Protein AF-A0A958JVH5-F1 (afdb_monomer_lite)

Radius of gyration: 13.07 Å; chains: 1; bounding box: 28×29×30 Å

Secondary structure (DSSP, 8-state):
-GGGG--GGG--HHHHHHHHHTTPBPBTTEEEES---TTSHHHHHHHHHHHHHHHHTT--EEEETEEE-SSSBEEEE-GGGS--HHHHHHHHHHH-

Structure (mmCIF, N/CA/C/O backbone):
data_AF-A0A958JVH5-F1
#
_entry.id   AF-A0A958JVH5-F1
#
loop_
_atom_site.group_PDB
_atom_site.id
_atom_site.type_symbol
_atom_site.label_atom_id
_atom_site.label_alt_id
_atom_site.label_comp_id
_atom_site.label_asym_id
_atom_site.label_entity_id
_atom_site.label_seq_id
_atom_site.pdbx_PDB_ins_code
_atom_site.Cartn_x
_atom_site.Cartn_y
_atom_site.Cartn_z
_atom_site.occupancy
_atom_site.B_iso_or_equiv
_atom_site.auth_seq_id
_atom_site.auth_comp_id
_atom_site.auth_asym_id
_atom_site.auth_atom_id
_atom_site.pdbx_PDB_model_num
ATOM 1 N N . MET A 1 1 ? -2.762 -15.131 8.624 1.00 61.75 1 MET A N 1
ATOM 2 C CA . MET A 1 1 ? -2.074 -14.765 7.367 1.00 61.75 1 MET A CA 1
ATOM 3 C C . MET A 1 1 ? -2.928 -13.695 6.707 1.00 61.75 1 MET A C 1
ATOM 5 O O . MET A 1 1 ? -4.143 -13.814 6.786 1.00 61.75 1 MET A O 1
ATOM 9 N N . ILE A 1 2 ? -2.347 -12.625 6.173 1.00 80.62 2 ILE A N 1
ATOM 10 C CA . ILE A 1 2 ? -3.136 -11.516 5.612 1.00 80.62 2 ILE A CA 1
ATOM 11 C C . ILE A 1 2 ? -3.809 -11.977 4.314 1.00 80.62 2 ILE A C 1
ATOM 13 O O . ILE A 1 2 ? -3.167 -12.635 3.497 1.00 80.62 2 ILE A O 1
ATOM 17 N N . PHE A 1 3 ? -5.117 -11.717 4.205 1.00 82.81 3 PHE A N 1
ATOM 18 C CA . PHE A 1 3 ? -6.021 -12.187 3.140 1.00 82.81 3 PHE A CA 1
ATOM 19 C C . PHE A 1 3 ? -5.988 -13.699 2.850 1.00 82.81 3 PHE A C 1
ATOM 21 O O . PHE A 1 3 ? -6.429 -14.131 1.791 1.00 82.81 3 PHE A O 1
ATOM 28 N N . GLU A 1 4 ? -5.467 -14.512 3.778 1.00 81.88 4 GLU A N 1
ATOM 29 C CA . GLU A 1 4 ? -5.386 -15.980 3.661 1.00 81.88 4 GLU A CA 1
ATOM 30 C C . GLU A 1 4 ? -4.706 -16.492 2.374 1.00 81.88 4 GLU A C 1
ATOM 32 O O . GLU A 1 4 ? -4.936 -17.624 1.963 1.00 81.88 4 GLU A O 1
ATOM 37 N N . ALA A 1 5 ? -3.857 -15.668 1.744 1.00 76.81 5 ALA A N 1
ATOM 38 C CA . ALA A 1 5 ? -3.253 -15.947 0.434 1.00 76.81 5 ALA A CA 1
ATOM 39 C C . ALA A 1 5 ? -4.276 -16.235 -0.686 1.00 76.81 5 ALA A C 1
ATOM 41 O O . ALA A 1 5 ? -3.966 -16.933 -1.655 1.00 76.81 5 ALA A O 1
ATOM 42 N N . ARG A 1 6 ? -5.491 -15.683 -0.567 1.00 84.25 6 ARG A N 1
ATOM 43 C CA . ARG A 1 6 ? -6.481 -15.715 -1.644 1.00 84.25 6 ARG A CA 1
ATOM 44 C C . ARG A 1 6 ? -5.979 -14.949 -2.877 1.00 84.25 6 ARG A C 1
ATOM 46 O O . ARG A 1 6 ? -5.182 -14.016 -2.738 1.00 84.25 6 ARG A O 1
ATOM 53 N N . PRO A 1 7 ? -6.448 -15.311 -4.084 1.00 86.38 7 PRO A N 1
ATOM 54 C CA . PRO A 1 7 ? -6.226 -14.512 -5.283 1.00 86.38 7 PRO A CA 1
ATOM 55 C C . PRO A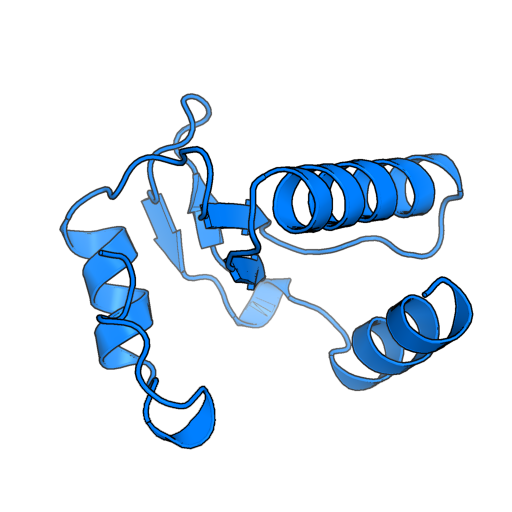 1 7 ? -6.627 -13.048 -5.067 1.00 86.38 7 PRO A C 1
ATOM 57 O O . PRO A 1 7 ? -7.639 -12.770 -4.432 1.00 86.38 7 PRO A O 1
ATOM 60 N N . LEU A 1 8 ? -5.880 -12.105 -5.655 1.00 85.50 8 LEU A N 1
ATOM 61 C CA . LEU A 1 8 ? -6.213 -10.672 -5.579 1.00 85.50 8 LEU A CA 1
ATOM 62 C C . LEU A 1 8 ? -7.616 -10.356 -6.125 1.00 85.50 8 LEU A C 1
ATOM 64 O O . LEU A 1 8 ? -8.211 -9.365 -5.726 1.00 85.50 8 LEU A O 1
ATOM 68 N N . THR A 1 9 ? -8.138 -11.188 -7.029 1.00 88.56 9 THR A N 1
ATOM 69 C CA . THR A 1 9 ? -9.497 -11.070 -7.582 1.00 88.56 9 THR A CA 1
ATOM 70 C C . THR A 1 9 ? -10.598 -11.345 -6.564 1.00 88.56 9 THR A C 1
ATOM 72 O O . THR A 1 9 ? -11.738 -10.967 -6.809 1.00 88.56 9 THR A O 1
ATOM 75 N N . ASP A 1 10 ? -10.256 -11.994 -5.451 1.00 88.38 10 ASP A N 1
ATOM 76 C CA . ASP A 1 10 ? -11.192 -12.419 -4.409 1.00 88.38 10 ASP A CA 1
ATOM 77 C C . ASP A 1 10 ? -11.111 -11.507 -3.174 1.00 88.38 10 ASP A C 1
ATOM 79 O O . ASP A 1 10 ? -11.738 -11.794 -2.155 1.00 88.38 10 ASP A O 1
ATOM 83 N N . ILE A 1 11 ? -10.291 -10.453 -3.237 1.00 89.56 11 ILE A N 1
ATOM 84 C CA . ILE A 1 11 ? -10.193 -9.419 -2.208 1.00 89.56 11 I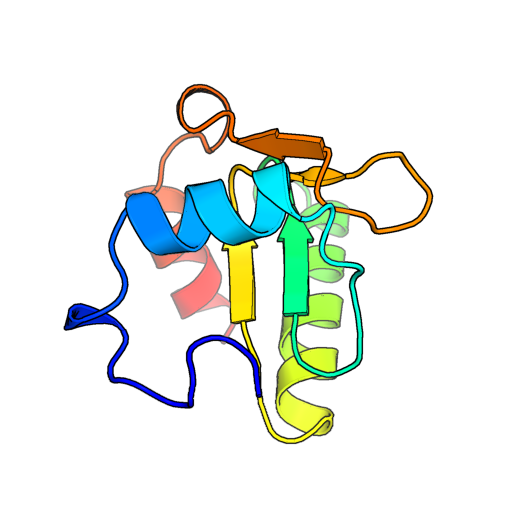LE A CA 1
ATOM 85 C C . ILE A 1 11 ? -11.148 -8.300 -2.610 1.00 89.56 11 ILE A C 1
ATOM 87 O O . ILE A 1 11 ? -10.961 -7.685 -3.662 1.00 89.56 11 ILE A O 1
ATOM 91 N N . ASP A 1 12 ? -12.148 -8.031 -1.775 1.00 88.75 12 ASP A N 1
ATOM 92 C CA . ASP A 1 12 ? -13.098 -6.950 -1.995 1.00 88.75 12 ASP A CA 1
ATOM 93 C C . ASP A 1 12 ? -12.978 -5.856 -0.920 1.00 88.75 12 ASP A C 1
ATOM 95 O O . ASP A 1 12 ? -12.101 -5.871 -0.047 1.00 88.75 12 ASP A O 1
ATOM 99 N N . ASP A 1 13 ? -13.827 -4.835 -1.026 1.00 87.25 13 ASP A N 1
ATOM 100 C CA . ASP A 1 13 ? -13.802 -3.689 -0.117 1.00 87.25 13 ASP A CA 1
ATOM 101 C C . ASP A 1 13 ? -14.065 -4.096 1.344 1.00 87.25 13 ASP A C 1
ATOM 103 O O . ASP A 1 13 ? -13.605 -3.416 2.264 1.00 87.25 13 ASP A O 1
ATOM 107 N N . THR A 1 14 ? -14.777 -5.197 1.596 1.00 90.19 14 THR A N 1
ATOM 108 C CA . THR A 1 14 ? -15.061 -5.682 2.952 1.00 90.19 14 THR A CA 1
ATOM 109 C C . THR A 1 14 ? -13.794 -6.146 3.657 1.00 90.19 14 THR A C 1
ATOM 111 O O . THR A 1 14 ? -13.606 -5.835 4.837 1.00 90.19 14 THR A O 1
ATOM 114 N N . GLU A 1 15 ? -12.869 -6.794 2.947 1.00 91.19 15 GLU A N 1
ATOM 115 C CA . GLU A 1 15 ? -11.563 -7.154 3.488 1.00 91.19 15 GLU A CA 1
ATOM 116 C C . GLU A 1 15 ? -10.744 -5.915 3.842 1.00 91.19 15 GLU A C 1
ATOM 118 O O . GLU A 1 15 ? -10.154 -5.860 4.924 1.00 91.19 15 GLU A O 1
ATOM 123 N N . ILE A 1 16 ? -10.740 -4.901 2.976 1.00 90.94 16 ILE A N 1
ATOM 124 C CA . ILE A 1 16 ? -10.038 -3.633 3.217 1.00 90.94 16 ILE A CA 1
ATOM 125 C C . ILE A 1 16 ? -10.618 -2.922 4.445 1.00 90.94 16 ILE A C 1
ATOM 127 O O . ILE A 1 16 ? -9.878 -2.496 5.337 1.00 90.94 16 ILE A O 1
ATOM 131 N N . LEU A 1 17 ? -11.947 -2.860 4.549 1.00 92.62 17 LEU A N 1
ATOM 132 C CA . LEU A 1 17 ? -12.635 -2.301 5.712 1.00 92.62 17 LEU A CA 1
ATOM 133 C C . LEU A 1 17 ? -12.348 -3.102 6.987 1.00 92.62 17 LEU A C 1
ATOM 135 O O . LEU A 1 17 ? -12.227 -2.503 8.056 1.00 92.62 17 LEU A O 1
ATOM 139 N N . SER A 1 18 ? -12.172 -4.423 6.887 1.00 93.75 18 SER A N 1
ATOM 140 C CA . SER A 1 18 ? -11.821 -5.271 8.030 1.00 93.75 18 SER A CA 1
ATOM 141 C C . SER A 1 18 ? -10.433 -4.954 8.598 1.00 93.75 18 SER A C 1
ATOM 143 O O . SER A 1 18 ? -10.227 -5.037 9.812 1.00 93.75 18 SER A O 1
ATOM 145 N N . LEU A 1 19 ? -9.477 -4.543 7.754 1.00 94.38 19 LEU A N 1
ATOM 146 C CA . LEU A 1 19 ? -8.154 -4.114 8.215 1.00 94.38 19 LEU A CA 1
ATOM 147 C C . LEU A 1 19 ? -8.267 -2.864 9.088 1.00 94.38 19 LEU A C 1
ATOM 149 O O . LEU A 1 19 ? -7.667 -2.798 10.162 1.00 94.38 19 LEU A O 1
ATOM 153 N N . VAL A 1 20 ? -9.091 -1.909 8.650 1.00 95.19 20 VAL A N 1
ATOM 154 C CA . VAL A 1 20 ? -9.358 -0.663 9.371 1.00 95.19 20 VAL A CA 1
ATOM 155 C C . VAL A 1 20 ? -10.143 -0.923 10.652 1.00 95.19 20 VAL A C 1
ATOM 157 O O . VAL A 1 20 ? -9.738 -0.452 11.710 1.00 95.19 20 VAL A O 1
ATOM 160 N N . SER A 1 21 ? -11.230 -1.700 10.601 1.00 95.44 21 SER A N 1
ATOM 161 C CA . SER A 1 21 ? -12.081 -1.952 11.773 1.00 95.44 21 SER A CA 1
ATOM 162 C C . SER A 1 21 ? -11.339 -2.680 12.893 1.00 95.44 21 SER A C 1
ATOM 164 O O . SER A 1 21 ? -11.607 -2.442 14.066 1.00 95.44 21 SER A O 1
ATOM 166 N N . ASN A 1 22 ? -10.395 -3.554 12.534 1.00 95.44 22 ASN A N 1
ATOM 167 C CA . ASN A 1 22 ? -9.580 -4.303 13.489 1.00 95.44 22 ASN A CA 1
ATOM 168 C C . ASN A 1 22 ? -8.263 -3.598 13.853 1.00 95.44 22 ASN A C 1
ATOM 170 O O . ASN A 1 22 ? -7.463 -4.166 14.598 1.00 95.44 22 ASN A O 1
ATOM 174 N N . HIS A 1 23 ? -8.015 -2.395 13.319 1.00 95.12 23 HIS A N 1
ATOM 175 C CA . HIS A 1 23 ? -6.766 -1.645 13.491 1.00 95.12 23 HIS A CA 1
ATOM 176 C C . HIS A 1 23 ? -5.526 -2.516 13.244 1.00 95.12 23 HIS A C 1
ATOM 178 O O . HIS A 1 23 ? -4.575 -2.536 14.038 1.00 95.12 23 HIS A O 1
ATOM 184 N N . VAL A 1 24 ? -5.563 -3.291 12.154 1.00 95.56 24 VAL A N 1
ATOM 185 C CA . VAL A 1 24 ? -4.500 -4.240 11.816 1.00 95.56 24 VAL A CA 1
ATOM 186 C C . VAL A 1 24 ? -3.196 -3.474 11.662 1.00 95.56 24 VAL A C 1
ATOM 188 O O . VAL A 1 24 ? -3.111 -2.523 10.888 1.00 95.56 24 VAL A O 1
ATOM 191 N N . ARG A 1 25 ? -2.180 -3.896 12.419 1.00 95.50 25 ARG A N 1
ATOM 192 C CA . ARG A 1 25 ? -0.853 -3.286 12.403 1.00 95.50 25 ARG A CA 1
ATOM 193 C C . ARG A 1 25 ? -0.018 -3.798 11.233 1.00 95.50 25 ARG A C 1
ATOM 195 O O . ARG A 1 25 ? -0.004 -5.006 10.995 1.00 95.5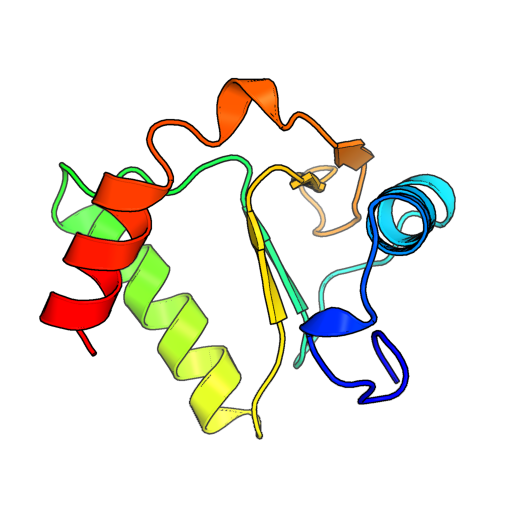0 25 ARG A O 1
ATOM 202 N N . GLU A 1 26 ? 0.728 -2.900 10.609 1.00 93.94 26 GLU A N 1
ATOM 203 C CA . GLU A 1 26 ? 1.824 -3.190 9.691 1.00 93.94 26 GLU A CA 1
ATOM 204 C C . GLU A 1 26 ? 2.820 -4.164 10.300 1.00 93.94 26 GLU A C 1
ATOM 206 O O . GLU A 1 26 ? 3.116 -4.153 11.505 1.00 93.94 26 GLU A O 1
ATOM 211 N N . ARG A 1 27 ? 3.285 -5.064 9.439 1.00 91.06 27 ARG A N 1
ATOM 212 C CA . ARG A 1 27 ? 4.228 -6.143 9.741 1.00 91.06 27 ARG A CA 1
ATOM 213 C C . ARG A 1 27 ? 4.935 -6.524 8.442 1.00 91.06 27 ARG A C 1
ATOM 215 O O . ARG A 1 27 ? 4.670 -5.968 7.391 1.00 91.06 27 ARG A O 1
ATOM 222 N N . GLN A 1 28 ? 5.748 -7.572 8.502 1.00 89.44 28 GLN A N 1
ATOM 223 C CA . GLN A 1 28 ? 6.543 -8.095 7.387 1.00 89.44 28 GLN A CA 1
ATOM 224 C C . GLN A 1 28 ? 5.819 -8.243 6.031 1.00 89.44 28 GLN A C 1
ATOM 226 O O . GLN A 1 28 ? 6.477 -8.171 5.002 1.00 89.44 28 GLN A O 1
ATOM 231 N N . HIS A 1 29 ? 4.502 -8.477 6.012 1.00 92.44 29 HIS A N 1
ATOM 232 C CA . HIS A 1 29 ? 3.752 -8.781 4.786 1.00 92.44 29 HIS A CA 1
ATOM 233 C C . HIS A 1 29 ? 2.643 -7.772 4.457 1.00 92.44 29 HIS A C 1
ATOM 235 O O . HIS A 1 29 ? 1.835 -8.051 3.569 1.00 92.44 29 HIS A O 1
ATOM 241 N N . ILE A 1 30 ? 2.551 -6.648 5.174 1.00 94.06 30 ILE A N 1
ATOM 242 C CA . ILE A 1 30 ? 1.590 -5.588 4.853 1.00 94.06 30 ILE A CA 1
ATOM 243 C C . ILE A 1 30 ? 2.144 -4.210 5.185 1.00 94.06 30 ILE A C 1
ATOM 245 O O . ILE A 1 30 ? 2.656 -4.006 6.284 1.00 94.06 30 ILE A O 1
ATOM 249 N N . GLU A 1 31 ? 1.954 -3.297 4.242 1.00 95.25 31 GLU A N 1
ATOM 250 C CA . GLU A 1 31 ? 2.328 -1.889 4.322 1.00 95.25 31 GLU A CA 1
ATOM 251 C C . GLU A 1 31 ? 1.129 -1.029 3.889 1.00 95.25 31 GLU A C 1
ATOM 253 O O . GLU A 1 31 ? 0.454 -1.365 2.903 1.00 95.25 31 GLU A O 1
ATOM 258 N N . TYR A 1 32 ? 0.853 0.068 4.598 1.00 95.00 32 TYR A N 1
ATOM 259 C CA . TYR A 1 32 ? -0.215 1.011 4.272 1.00 95.00 32 TYR A CA 1
ATOM 260 C C . TYR A 1 32 ? 0.348 2.329 3.753 1.00 95.00 32 TYR A C 1
ATOM 262 O O . TYR A 1 32 ? 1.242 2.936 4.333 1.00 95.00 32 TYR A O 1
ATOM 270 N N . LYS A 1 33 ? -0.249 2.842 2.677 1.00 92.56 33 LYS A N 1
ATOM 271 C CA . LYS A 1 33 ? 0.004 4.206 2.200 1.00 92.56 33 LYS A CA 1
ATOM 272 C C . LYS A 1 33 ? -1.318 4.874 1.870 1.00 92.56 33 LYS A C 1
ATOM 274 O O . LYS A 1 33 ? -2.219 4.247 1.324 1.00 92.56 33 LYS A O 1
ATOM 279 N N . VAL A 1 34 ? -1.432 6.178 2.105 1.00 91.31 34 VAL A N 1
ATOM 280 C CA . VAL A 1 34 ? -2.616 6.944 1.668 1.00 91.31 34 VAL A CA 1
ATOM 281 C C . VAL A 1 34 ? -2.599 7.141 0.150 1.00 91.31 34 VAL A C 1
ATOM 283 O O . VAL A 1 34 ? -3.613 6.980 -0.522 1.00 91.31 34 VAL A O 1
ATOM 286 N N . THR A 1 35 ? -1.431 7.474 -0.389 1.00 88.75 35 THR A N 1
ATOM 287 C CA . THR A 1 35 ? -1.168 7.668 -1.816 1.00 88.75 35 THR A CA 1
ATOM 288 C C . THR A 1 35 ? 0.311 7.411 -2.078 1.00 88.75 35 THR A C 1
ATOM 290 O O . THR A 1 35 ? 1.105 7.351 -1.139 1.00 88.75 35 THR A O 1
ATOM 293 N N . VAL A 1 36 ? 0.688 7.297 -3.347 1.00 85.44 36 VAL A N 1
ATOM 294 C CA . VAL A 1 36 ? 2.086 7.199 -3.760 1.00 85.44 36 VAL A CA 1
ATOM 295 C C . VAL A 1 36 ? 2.377 8.358 -4.710 1.00 85.44 36 VAL A C 1
ATOM 297 O O . VAL A 1 36 ? 1.922 8.373 -5.857 1.00 85.44 36 VAL A O 1
ATOM 300 N N . ASN A 1 37 ? 3.118 9.362 -4.233 1.00 80.88 37 ASN A N 1
ATOM 301 C CA . ASN A 1 37 ? 3.477 10.520 -5.051 1.00 80.88 37 ASN A CA 1
ATOM 302 C C . ASN A 1 37 ? 4.646 10.182 -5.982 1.00 80.88 37 ASN A C 1
ATOM 304 O O . ASN A 1 37 ? 5.801 10.450 -5.692 1.00 80.88 37 ASN A O 1
ATOM 308 N N . LEU A 1 38 ? 4.357 9.639 -7.157 1.00 80.69 38 LEU A N 1
ATOM 309 C CA . LEU A 1 38 ? 5.401 9.225 -8.100 1.00 80.69 38 LEU A CA 1
ATOM 310 C C . LEU A 1 38 ? 5.925 10.365 -8.996 1.00 80.69 38 LEU A C 1
ATOM 312 O O . LEU A 1 38 ? 6.442 10.110 -10.086 1.00 80.69 38 LEU A O 1
ATOM 316 N N . LYS A 1 39 ? 5.760 11.632 -8.595 1.00 82.75 39 LYS A N 1
ATOM 317 C CA . LYS A 1 39 ? 6.337 12.782 -9.316 1.00 82.75 39 LYS A CA 1
ATOM 318 C C . LYS A 1 39 ? 7.753 13.101 -8.847 1.00 82.75 39 LYS A C 1
ATOM 320 O O . LYS A 1 39 ? 8.584 13.454 -9.677 1.00 82.75 39 LYS A O 1
ATOM 325 N N . GLU A 1 40 ? 8.010 12.942 -7.556 1.00 86.38 40 GLU A N 1
ATOM 326 C CA . GLU A 1 40 ? 9.286 13.258 -6.915 1.00 86.38 40 GLU A CA 1
ATOM 327 C C . GLU A 1 40 ? 10.139 11.998 -6.782 1.00 86.38 40 GLU A C 1
ATOM 329 O O . GLU A 1 40 ? 9.624 10.916 -6.502 1.00 86.38 40 GLU A O 1
ATOM 334 N N . ASP A 1 41 ? 11.445 12.123 -7.009 1.00 87.38 41 ASP A N 1
ATOM 335 C CA . ASP A 1 41 ? 12.341 10.963 -7.006 1.00 87.38 41 ASP A CA 1
ATOM 336 C C . ASP A 1 41 ? 12.497 10.350 -5.612 1.00 87.38 41 ASP A C 1
ATOM 338 O O . ASP A 1 41 ? 12.587 9.131 -5.499 1.00 87.38 41 ASP A O 1
ATOM 342 N N . GLU A 1 42 ? 12.432 11.161 -4.554 1.00 88.75 42 GLU A N 1
ATOM 343 C CA . GLU A 1 42 ? 12.447 10.683 -3.168 1.00 88.75 42 GLU A CA 1
ATOM 344 C C . GLU A 1 42 ? 11.233 9.794 -2.869 1.00 88.75 42 GLU A C 1
ATOM 346 O O . GLU A 1 42 ? 11.389 8.660 -2.424 1.00 88.75 42 GLU A O 1
ATOM 351 N N . SER A 1 43 ? 10.027 10.243 -3.222 1.00 86.50 43 SER A N 1
ATOM 352 C CA . SER A 1 43 ? 8.806 9.450 -3.045 1.00 86.50 43 SER A CA 1
ATOM 353 C C . SER A 1 43 ? 8.766 8.191 -3.923 1.00 86.50 43 SER A C 1
ATOM 355 O O . SER A 1 43 ? 8.226 7.166 -3.507 1.00 86.50 43 SER A O 1
ATOM 357 N N . LYS A 1 44 ? 9.346 8.222 -5.134 1.00 88.94 44 LYS A N 1
ATOM 358 C CA . LYS A 1 44 ? 9.524 6.999 -5.944 1.00 88.94 44 LYS A CA 1
ATOM 359 C C . LYS A 1 44 ? 10.474 6.022 -5.262 1.00 88.94 44 LYS A C 1
ATOM 361 O O . LYS A 1 44 ? 10.213 4.823 -5.261 1.00 88.94 44 LYS A O 1
ATOM 366 N N . PHE A 1 45 ? 11.578 6.531 -4.720 1.00 90.44 45 PHE A N 1
ATOM 367 C CA . PHE A 1 45 ? 12.570 5.719 -4.034 1.00 90.44 45 PHE A CA 1
ATOM 368 C C . PHE A 1 45 ? 11.992 5.083 -2.766 1.00 90.44 45 PHE A C 1
ATOM 370 O O . PHE A 1 45 ? 12.215 3.897 -2.543 1.00 90.44 45 PHE A O 1
ATOM 377 N N . GLU A 1 46 ? 11.192 5.819 -1.990 1.00 90.75 46 GLU A N 1
ATOM 378 C CA . GLU A 1 46 ? 10.472 5.284 -0.826 1.00 90.75 46 GLU A CA 1
ATOM 379 C C . GLU A 1 46 ? 9.550 4.126 -1.231 1.00 90.75 46 GLU A C 1
ATOM 381 O O . GLU A 1 46 ? 9.685 3.020 -0.714 1.00 90.75 46 GLU A O 1
ATOM 386 N N . ALA A 1 47 ? 8.704 4.329 -2.248 1.00 89.88 47 ALA A N 1
ATOM 387 C CA . ALA A 1 47 ? 7.812 3.281 -2.745 1.00 89.88 47 ALA A CA 1
ATOM 388 C C . ALA A 1 47 ? 8.577 2.033 -3.223 1.00 89.88 47 ALA A C 1
ATOM 390 O O . ALA A 1 47 ? 8.135 0.903 -3.011 1.00 89.88 47 ALA A O 1
ATOM 391 N N . LEU A 1 48 ? 9.738 2.224 -3.855 1.00 91.62 48 LEU A N 1
ATOM 392 C CA . LEU A 1 48 ? 10.616 1.128 -4.258 1.00 91.62 48 LEU A CA 1
ATOM 393 C C . LEU A 1 48 ? 11.249 0.411 -3.069 1.00 91.62 48 LEU A C 1
ATOM 395 O O . LEU A 1 48 ? 11.356 -0.813 -3.102 1.00 91.62 48 LEU A O 1
ATOM 399 N N . CYS A 1 49 ? 11.648 1.138 -2.026 1.00 92.44 49 CYS A N 1
ATOM 400 C CA . CYS A 1 49 ? 12.157 0.541 -0.795 1.00 92.44 49 CYS A CA 1
ATOM 401 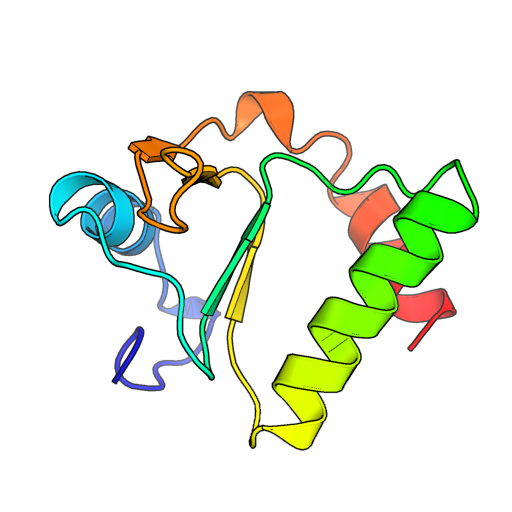C C . CYS A 1 49 ? 11.100 -0.346 -0.138 1.00 92.44 49 CYS A C 1
ATOM 403 O O . CYS A 1 49 ? 11.422 -1.463 0.271 1.00 92.44 49 CYS A O 1
ATOM 405 N N . ASP A 1 50 ? 9.848 0.104 -0.097 1.00 92.75 50 ASP A N 1
ATOM 406 C CA . ASP A 1 50 ? 8.742 -0.663 0.480 1.00 92.75 50 ASP A CA 1
ATOM 407 C C . ASP A 1 50 ? 8.474 -1.937 -0.335 1.00 92.75 50 ASP A C 1
ATOM 409 O O . ASP A 1 50 ? 8.444 -3.044 0.209 1.00 92.75 50 ASP A O 1
ATOM 413 N N . ILE A 1 51 ? 8.376 -1.812 -1.666 1.00 92.62 51 ILE A N 1
ATOM 414 C CA . ILE A 1 51 ? 8.185 -2.956 -2.574 1.00 92.62 51 ILE A CA 1
ATOM 415 C C . ILE A 1 51 ? 9.350 -3.944 -2.462 1.00 92.62 51 ILE A C 1
ATOM 417 O O . ILE A 1 51 ? 9.124 -5.151 -2.356 1.00 92.62 51 ILE A O 1
ATOM 421 N N . ALA A 1 52 ? 10.591 -3.455 -2.456 1.00 93.81 52 ALA A N 1
ATOM 422 C CA . ALA A 1 52 ? 11.776 -4.294 -2.320 1.00 93.81 52 ALA A CA 1
ATOM 423 C C . ALA A 1 52 ? 11.814 -4.995 -0.957 1.00 93.81 52 ALA A C 1
ATOM 425 O O . ALA A 1 52 ? 12.158 -6.174 -0.885 1.00 93.81 52 ALA A O 1
ATOM 426 N N . SER A 1 53 ? 11.426 -4.308 0.118 1.00 93.81 53 SER A N 1
ATOM 427 C CA . SER A 1 53 ? 11.354 -4.886 1.463 1.00 93.81 53 SER A CA 1
ATOM 428 C C . SER A 1 53 ? 10.321 -6.009 1.535 1.00 93.81 53 SER A C 1
ATOM 430 O O . SER A 1 53 ? 10.637 -7.089 2.036 1.00 93.81 53 SER A O 1
ATOM 432 N N . LEU A 1 54 ? 9.132 -5.808 0.957 1.00 93.69 54 LEU A N 1
ATOM 433 C CA . LEU A 1 54 ? 8.105 -6.849 0.847 1.00 93.69 54 LEU A CA 1
ATOM 434 C C . LEU A 1 54 ? 8.600 -8.027 -0.001 1.00 93.69 54 LEU A C 1
ATOM 436 O O . LEU A 1 54 ? 8.490 -9.176 0.423 1.00 93.69 54 LEU A O 1
ATOM 440 N N . ALA A 1 55 ? 9.191 -7.765 -1.169 1.00 93.50 55 ALA A N 1
ATOM 441 C CA . ALA A 1 55 ? 9.715 -8.804 -2.056 1.00 93.50 55 ALA A CA 1
ATOM 442 C C . ALA A 1 55 ? 10.809 -9.646 -1.373 1.00 93.50 55 ALA A C 1
ATOM 444 O O . ALA A 1 55 ? 10.739 -10.876 -1.378 1.00 93.50 55 ALA A O 1
ATOM 445 N N . ASN A 1 56 ? 11.768 -8.992 -0.711 1.00 93.94 56 ASN A N 1
ATOM 446 C CA . ASN A 1 56 ? 12.838 -9.650 0.043 1.00 93.94 56 ASN A CA 1
ATOM 447 C C . ASN A 1 56 ? 12.310 -10.404 1.274 1.00 93.94 56 ASN A C 1
ATOM 449 O O . ASN A 1 56 ? 12.885 -11.412 1.679 1.00 93.94 56 ASN A O 1
ATOM 453 N N . GLY A 1 57 ? 11.209 -9.934 1.863 1.00 92.81 57 GLY A N 1
ATOM 454 C CA . GLY A 1 57 ? 10.553 -10.535 3.021 1.00 92.81 57 GLY A CA 1
ATOM 455 C C . GLY A 1 57 ? 9.714 -11.779 2.720 1.00 92.81 57 GLY A C 1
ATOM 456 O O . GLY A 1 57 ? 9.103 -12.308 3.649 1.00 92.81 57 GLY A O 1
ATOM 457 N N . GLY A 1 58 ? 9.680 -12.253 1.468 1.00 90.69 58 GLY A N 1
ATOM 458 C CA . GLY A 1 58 ? 8.850 -13.383 1.031 1.00 90.69 58 GLY A CA 1
ATOM 459 C C . GLY A 1 58 ? 7.518 -12.974 0.393 1.00 90.69 58 GLY A C 1
ATOM 460 O O . GLY A 1 58 ? 6.611 -13.797 0.291 1.00 90.69 58 GLY A O 1
ATOM 461 N N . GLY A 1 59 ? 7.400 -11.716 -0.034 1.00 91.00 59 GLY A N 1
ATOM 462 C CA . GLY A 1 59 ? 6.193 -11.129 -0.609 1.00 91.00 59 GLY A CA 1
ATOM 463 C C . GLY A 1 59 ? 5.277 -10.488 0.435 1.00 91.00 59 GLY A C 1
ATOM 464 O O . GLY A 1 59 ? 5.499 -10.570 1.645 1.00 91.00 59 GLY A O 1
ATOM 465 N N . GLY A 1 60 ? 4.217 -9.841 -0.042 1.00 92.12 60 GLY A N 1
ATOM 466 C CA . GLY A 1 60 ? 3.224 -9.194 0.807 1.00 92.12 60 GLY A CA 1
ATOM 467 C C . GLY A 1 60 ? 2.316 -8.251 0.028 1.00 92.12 60 GLY A C 1
ATOM 468 O O . GLY A 1 60 ? 2.251 -8.310 -1.201 1.00 92.12 60 GLY A O 1
ATOM 469 N N . TYR A 1 61 ? 1.623 -7.386 0.763 1.00 93.00 61 TYR A N 1
ATOM 470 C CA . TYR A 1 61 ? 0.633 -6.460 0.225 1.00 93.00 61 TYR A CA 1
ATOM 471 C C . TYR A 1 61 ? 1.027 -5.018 0.537 1.00 93.00 61 TYR A C 1
ATOM 473 O O . TYR A 1 61 ? 1.176 -4.651 1.699 1.00 93.00 61 TYR A O 1
ATOM 481 N N . LEU A 1 62 ? 1.14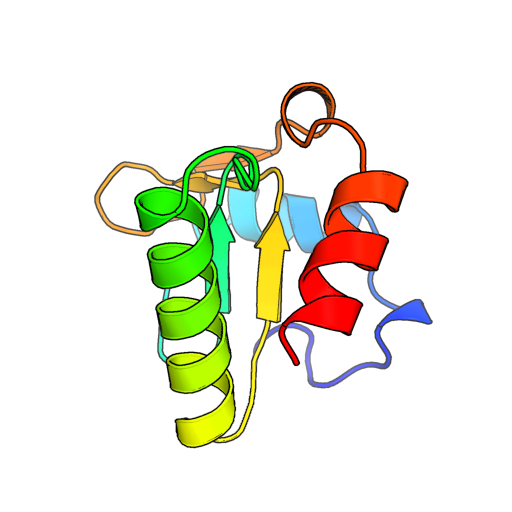1 -4.191 -0.499 1.00 92.19 62 LEU A N 1
ATOM 482 C CA . LEU A 1 62 ? 1.162 -2.738 -0.360 1.00 92.19 62 LEU A CA 1
ATOM 483 C C . LEU A 1 62 ? -0.257 -2.228 -0.616 1.00 92.19 62 LEU A C 1
ATOM 485 O O . LEU A 1 62 ? -0.742 -2.296 -1.748 1.00 92.19 62 LEU A O 1
ATOM 489 N N . VAL A 1 63 ? -0.935 -1.758 0.428 1.00 92.31 63 VAL A N 1
ATOM 490 C CA . VAL A 1 63 ? -2.331 -1.316 0.338 1.00 92.31 63 VAL A CA 1
ATOM 491 C C . VAL A 1 63 ? -2.376 0.207 0.289 1.00 92.31 63 VAL A C 1
ATOM 493 O O . VAL A 1 63 ? -2.072 0.892 1.267 1.00 92.31 63 VAL A O 1
ATOM 496 N N . ILE A 1 64 ? -2.768 0.739 -0.869 1.00 91.88 64 ILE A N 1
ATOM 497 C CA . ILE A 1 64 ? -2.860 2.180 -1.116 1.00 91.88 64 ILE A CA 1
ATOM 498 C C . ILE A 1 64 ? -4.295 2.656 -0.855 1.00 91.88 64 ILE A C 1
ATOM 500 O O . ILE A 1 64 ? -5.258 2.013 -1.265 1.00 91.88 64 ILE A O 1
ATOM 504 N N . GLY A 1 65 ? -4.434 3.803 -0.197 1.00 92.38 65 GLY A N 1
ATOM 505 C CA . GLY A 1 65 ? -5.703 4.384 0.232 1.00 92.38 65 GLY A CA 1
ATOM 506 C C . GLY A 1 65 ? -6.005 4.165 1.711 1.00 92.38 65 GLY A C 1
ATOM 507 O O . GLY A 1 65 ? -7.036 4.639 2.176 1.00 92.38 65 GLY A O 1
ATOM 508 N N . ILE A 1 66 ? -5.135 3.494 2.474 1.00 94.56 66 ILE A N 1
ATOM 509 C CA . ILE A 1 66 ? -5.278 3.372 3.930 1.00 94.56 66 ILE A CA 1
ATOM 510 C C . ILE A 1 66 ? -4.330 4.352 4.622 1.00 94.56 66 ILE A C 1
ATOM 512 O O . ILE A 1 66 ? -3.137 4.403 4.338 1.00 94.56 66 ILE A O 1
ATOM 516 N N . ARG A 1 67 ? -4.879 5.126 5.556 1.00 94.75 67 ARG A N 1
ATOM 517 C CA . ARG A 1 67 ? -4.135 5.932 6.522 1.00 94.75 67 ARG A CA 1
ATOM 518 C C . ARG A 1 67 ? -3.909 5.119 7.789 1.00 94.75 67 ARG A C 1
ATOM 520 O O . ARG A 1 67 ? -4.863 4.528 8.307 1.00 94.75 67 ARG A O 1
ATOM 527 N N . ASP A 1 68 ? -2.686 5.133 8.297 1.00 94.62 68 ASP A N 1
ATOM 528 C CA . ASP A 1 68 ? -2.343 4.557 9.589 1.00 94.62 68 ASP A CA 1
ATOM 529 C C . ASP A 1 68 ? -2.506 5.577 10.740 1.00 94.62 68 ASP A C 1
ATOM 531 O O . ASP A 1 68 ? -2.792 6.756 10.530 1.00 94.62 68 ASP A O 1
ATOM 535 N N . ASP A 1 69 ? -2.352 5.129 11.983 1.00 94.06 69 ASP A N 1
ATOM 536 C CA . ASP A 1 69 ? -2.393 5.978 13.180 1.00 94.06 69 ASP A CA 1
ATOM 537 C C . ASP A 1 69 ? -1.048 6.659 13.512 1.00 94.06 69 ASP A C 1
ATOM 539 O O . ASP A 1 69 ? -0.892 7.207 14.606 1.00 94.06 69 ASP A O 1
ATOM 543 N N . GLY A 1 70 ? -0.070 6.616 12.601 1.00 91.19 70 GLY A N 1
ATOM 544 C CA . GLY A 1 70 ? 1.316 7.030 12.834 1.00 91.19 70 GLY A CA 1
ATOM 545 C C . GLY A 1 70 ? 2.151 6.026 13.640 1.00 91.19 70 GLY A C 1
ATOM 546 O O . GLY A 1 70 ? 3.325 6.281 13.911 1.00 91.19 70 GLY A O 1
ATOM 547 N N . ALA A 1 71 ? 1.568 4.893 14.046 1.00 93.31 71 ALA A N 1
ATOM 548 C CA . ALA A 1 71 ? 2.260 3.760 14.663 1.00 93.31 71 ALA A CA 1
ATOM 549 C C . ALA A 1 71 ? 2.103 2.461 13.840 1.00 93.31 71 ALA A C 1
ATOM 551 O O . ALA A 1 71 ? 2.377 1.358 14.357 1.00 93.31 71 ALA A O 1
ATOM 552 N N . GLY A 1 72 ? 1.671 2.594 12.579 1.00 92.62 72 GLY A N 1
ATOM 553 C CA . GLY A 1 72 ? 1.466 1.515 11.621 1.00 92.62 72 GLY A CA 1
ATOM 554 C C . GLY A 1 72 ? 0.138 0.774 11.770 1.00 92.62 72 GLY A C 1
ATOM 555 O O . GLY A 1 72 ? 0.015 -0.330 11.255 1.00 92.62 72 GLY A O 1
ATOM 556 N N . ARG A 1 73 ? -0.864 1.263 12.520 1.00 95.94 73 ARG A N 1
ATOM 557 C CA . ARG A 1 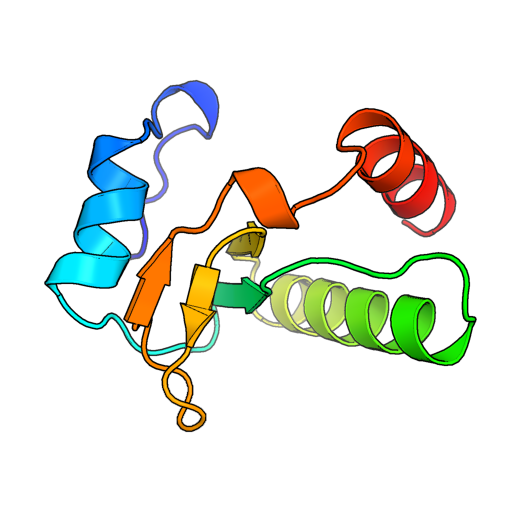73 ? -2.188 0.601 12.580 1.00 95.94 73 ARG A CA 1
ATOM 558 C C . ARG A 1 73 ? -3.164 1.239 11.610 1.00 95.94 73 ARG A C 1
ATOM 560 O O . ARG A 1 73 ? -3.364 2.446 11.667 1.00 95.94 73 ARG A O 1
ATOM 567 N N . ALA A 1 74 ? -3.837 0.427 10.796 1.00 96.50 74 ALA A N 1
ATOM 568 C CA . ALA A 1 74 ? -4.866 0.906 9.877 1.00 96.50 74 ALA A CA 1
ATOM 569 C C . ALA A 1 74 ? -5.963 1.688 10.622 1.00 96.50 74 ALA A C 1
ATOM 571 O O . ALA A 1 74 ? -6.686 1.136 11.451 1.00 96.50 74 ALA A O 1
ATOM 572 N N . GLN A 1 75 ? -6.093 2.974 10.307 1.00 96.31 75 GLN A N 1
ATOM 573 C CA . GLN A 1 75 ? -7.009 3.890 10.983 1.00 96.31 75 GLN A CA 1
ATOM 574 C C . GLN A 1 75 ? -8.185 4.282 10.091 1.00 96.31 75 GLN A C 1
ATOM 576 O O . GLN A 1 75 ? -9.309 4.418 10.579 1.00 96.31 75 GLN A O 1
ATOM 581 N N . LYS A 1 76 ? -7.948 4.485 8.790 1.00 94.56 76 LYS A N 1
ATOM 582 C CA . LYS A 1 76 ? -8.990 4.966 7.877 1.00 94.56 76 LYS A CA 1
ATOM 583 C C . LYS A 1 76 ? -8.729 4.555 6.435 1.00 94.56 76 LYS A C 1
ATOM 585 O O . LYS A 1 76 ? -7.613 4.702 5.956 1.00 94.56 76 LYS A O 1
ATOM 590 N N . PHE A 1 77 ? -9.770 4.105 5.739 1.00 93.25 77 PHE A N 1
ATOM 591 C CA . PHE A 1 77 ? -9.745 3.902 4.292 1.00 93.25 77 PHE A CA 1
ATOM 592 C C . PHE A 1 77 ? -10.303 5.147 3.587 1.00 93.25 77 PHE A C 1
ATOM 594 O O . PHE A 1 77 ? -11.445 5.539 3.821 1.00 93.25 77 PHE A O 1
ATOM 601 N N . ASP A 1 78 ? -9.476 5.781 2.759 1.00 89.44 78 ASP A N 1
ATOM 602 C CA . ASP A 1 78 ? -9.745 7.011 2.014 1.00 89.44 78 ASP A CA 1
ATOM 603 C C . ASP A 1 78 ? -9.437 6.803 0.513 1.00 89.44 78 ASP A C 1
ATOM 605 O O . ASP A 1 78 ? -8.442 7.323 -0.004 1.00 89.44 78 ASP A O 1
ATOM 609 N N . PRO A 1 79 ? -10.293 6.077 -0.235 1.00 82.56 79 PRO A N 1
ATOM 610 C CA . PRO A 1 79 ? -10.057 5.788 -1.654 1.00 82.56 79 PRO A CA 1
ATOM 611 C C . PRO A 1 79 ? -9.979 7.056 -2.520 1.00 82.56 79 PRO A C 1
ATOM 613 O O . PRO A 1 79 ? -9.271 7.089 -3.522 1.00 82.56 79 PRO A O 1
ATOM 616 N N . GLY A 1 80 ? -10.644 8.141 -2.105 1.00 84.19 80 GLY A N 1
ATOM 617 C CA . GLY A 1 80 ? -10.583 9.435 -2.791 1.00 84.19 80 GLY A CA 1
ATOM 618 C C . GLY A 1 80 ? -9.209 10.118 -2.752 1.00 84.19 80 GLY A C 1
ATOM 619 O O . GLY A 1 80 ? -8.991 11.063 -3.506 1.00 84.19 80 GLY A O 1
ATOM 620 N N . LEU A 1 81 ? -8.285 9.659 -1.899 1.00 84.31 81 LEU A N 1
ATOM 621 C CA . LEU A 1 81 ? -6.929 10.206 -1.788 1.00 84.31 81 LEU A CA 1
ATOM 622 C C . LEU A 1 81 ? -5.874 9.385 -2.536 1.00 84.31 81 LEU A C 1
ATOM 624 O O . LEU A 1 81 ? -4.746 9.852 -2.658 1.00 84.31 81 LEU A O 1
ATOM 628 N N . VAL A 1 82 ? -6.227 8.210 -3.073 1.00 86.31 82 VAL A N 1
ATOM 629 C CA . VAL A 1 82 ? -5.291 7.333 -3.802 1.00 86.31 82 VAL A CA 1
ATOM 630 C C . VAL A 1 82 ? -4.652 8.068 -4.981 1.00 86.31 82 VAL A C 1
ATOM 632 O O . VAL A 1 82 ? -3.448 7.945 -5.207 1.00 86.31 82 VAL A O 1
ATOM 635 N N . GLY A 1 83 ? -5.437 8.886 -5.686 1.00 86.00 83 GLY A N 1
ATOM 636 C CA . GLY A 1 83 ? -5.012 9.605 -6.883 1.00 86.00 83 GLY A CA 1
ATOM 637 C C . GLY A 1 83 ? -5.276 8.813 -8.167 1.00 86.00 83 GLY A C 1
ATOM 638 O O . GLY A 1 83 ? -6.241 8.060 -8.261 1.00 86.00 83 GLY A O 1
ATOM 639 N N . ASP A 1 84 ? -4.434 9.016 -9.182 1.00 88.75 84 ASP A N 1
ATOM 640 C CA . ASP A 1 84 ? -4.573 8.383 -10.499 1.00 88.75 84 ASP A CA 1
ATOM 641 C C . ASP A 1 84 ? -3.975 6.966 -10.496 1.00 88.75 84 ASP A C 1
ATOM 643 O O . ASP A 1 84 ? -2.760 6.780 -10.621 1.00 88.75 84 ASP A O 1
ATOM 647 N N . ILE A 1 85 ? -4.848 5.967 -10.345 1.00 88.25 85 ILE A N 1
ATOM 648 C CA . ILE A 1 85 ? -4.483 4.546 -10.261 1.00 88.25 85 ILE A CA 1
ATOM 649 C C . ILE A 1 85 ? -3.754 4.073 -11.526 1.00 88.25 85 ILE A C 1
ATOM 651 O O . ILE A 1 85 ? -2.774 3.332 -11.424 1.00 88.25 85 ILE A O 1
ATOM 655 N N . GLU A 1 86 ? -4.182 4.507 -12.717 1.00 89.44 86 GLU A N 1
ATOM 656 C CA . GLU A 1 86 ? -3.544 4.087 -13.971 1.00 89.44 86 GLU A CA 1
ATOM 657 C C . GLU A 1 86 ? -2.129 4.644 -14.079 1.00 89.44 86 GLU A C 1
ATOM 659 O O . GLU A 1 86 ? -1.198 3.915 -14.438 1.00 89.44 86 GLU A O 1
ATOM 664 N N . ARG A 1 87 ? -1.937 5.907 -13.690 1.00 88.25 87 ARG A N 1
ATOM 665 C CA . ARG A 1 87 ? -0.602 6.502 -13.635 1.00 88.25 87 ARG A CA 1
ATOM 666 C C . ARG A 1 87 ? 0.287 5.793 -12.617 1.00 88.25 87 ARG A C 1
ATOM 668 O O . ARG A 1 87 ? 1.440 5.507 -12.938 1.00 88.25 87 ARG A O 1
ATOM 675 N N . ILE A 1 88 ? -0.227 5.497 -11.421 1.00 88.00 88 ILE A N 1
ATOM 676 C CA . ILE A 1 88 ? 0.522 4.758 -10.393 1.00 88.00 88 ILE A CA 1
ATOM 677 C C . ILE A 1 88 ? 0.960 3.400 -10.945 1.00 88.00 88 ILE A C 1
ATOM 679 O O . ILE A 1 88 ? 2.145 3.070 -10.910 1.00 88.00 88 ILE A O 1
ATOM 683 N N . ARG A 1 89 ? 0.030 2.653 -11.548 1.00 88.88 89 ARG A N 1
ATOM 684 C CA . ARG A 1 89 ? 0.303 1.351 -12.165 1.00 88.88 89 ARG A CA 1
ATOM 685 C C . ARG A 1 89 ? 1.363 1.441 -13.260 1.00 88.88 89 ARG A C 1
ATOM 687 O O . ARG A 1 89 ? 2.262 0.603 -13.305 1.00 88.88 89 ARG A O 1
ATOM 694 N N . GLN A 1 90 ? 1.261 2.428 -14.149 1.00 89.75 90 GLN A N 1
ATOM 695 C CA . GLN A 1 90 ? 2.215 2.611 -15.242 1.00 89.75 90 GLN A CA 1
ATOM 696 C C . GLN A 1 90 ? 3.618 2.918 -14.718 1.00 89.75 90 GLN A C 1
ATOM 698 O O . GLN A 1 90 ? 4.587 2.340 -15.206 1.00 89.75 90 GLN A O 1
ATOM 703 N N . VAL A 1 91 ? 3.730 3.809 -13.730 1.00 86.94 91 VAL A N 1
ATOM 704 C CA . VAL A 1 91 ? 5.034 4.178 -13.177 1.00 86.94 91 VAL A CA 1
ATOM 705 C C . VAL A 1 91 ? 5.647 3.006 -12.420 1.00 86.94 91 VAL A C 1
ATOM 707 O O . VAL A 1 91 ? 6.797 2.677 -12.692 1.00 86.94 91 VAL A O 1
ATOM 710 N N . LEU A 1 92 ? 4.894 2.318 -11.555 1.00 87.19 92 LEU A N 1
ATOM 711 C CA . LEU A 1 92 ? 5.418 1.155 -10.832 1.00 87.19 92 LEU A CA 1
ATOM 712 C C . LEU A 1 92 ? 5.939 0.069 -11.789 1.00 87.19 92 LEU A C 1
ATOM 714 O O . LEU A 1 92 ? 7.045 -0.416 -11.587 1.00 87.19 92 LEU A O 1
ATOM 718 N N . ARG A 1 93 ? 5.226 -0.214 -12.891 1.00 87.56 93 ARG A N 1
ATOM 719 C CA . ARG A 1 93 ? 5.677 -1.138 -13.958 1.00 87.56 93 ARG A CA 1
ATOM 720 C C . ARG A 1 93 ? 6.918 -0.689 -14.728 1.00 87.56 93 ARG A C 1
ATOM 722 O O . ARG A 1 93 ? 7.516 -1.482 -15.441 1.00 87.56 93 ARG A O 1
ATOM 729 N N . SER A 1 94 ? 7.229 0.604 -14.716 1.00 87.38 94 SER A N 1
ATOM 730 C CA . SER A 1 94 ? 8.445 1.118 -15.356 1.00 87.38 94 SER A CA 1
ATOM 731 C C . SER A 1 94 ? 9.657 1.066 -14.429 1.00 87.38 94 SER A C 1
ATOM 733 O O . SER A 1 94 ? 10.786 1.141 -14.905 1.00 87.38 94 SER A O 1
ATOM 735 N N . LEU A 1 95 ? 9.417 0.966 -13.118 1.00 79.50 95 LEU A N 1
ATOM 736 C CA . LEU A 1 95 ? 10.456 0.929 -12.095 1.00 79.50 95 LEU A CA 1
ATOM 737 C C . LEU A 1 95 ? 10.811 -0.507 -11.669 1.00 79.50 95 LEU A C 1
ATOM 739 O O . LEU A 1 95 ? 11.930 -0.725 -11.211 1.00 79.50 95 LEU A O 1
ATOM 743 N N . CYS A 1 96 ? 9.875 -1.454 -11.812 1.00 67.88 96 CYS A N 1
ATOM 744 C CA . CYS A 1 96 ? 9.997 -2.882 -11.492 1.00 67.88 96 CYS A CA 1
ATOM 745 C C . CYS A 1 96 ? 9.423 -3.723 -12.638 1.00 67.88 96 CYS A C 1
ATOM 747 O O . CYS A 1 96 ? 10.017 -4.778 -12.947 1.00 67.88 96 CYS A O 1
#

Sequence (96 aa):
MIFEARPLTDIDDTEILSLVSNHVRERQHIEYKVTVNLKEDESKFEALCDIASLANGGGGYLVIGIRDDGAGRAQKFDPGLVGDIERIRQVLRSLC

pLDDT: mean 89.58, std 5.61, range [61.75, 96.5]

Foldseek 3Di:
DQVPPDPPVPDDVVSVVVQQVVQPFDDQAEAEEQEQDPPDPVSVVVVVVVQVSQVVSVHHDYHYQFDHPVRRTGHDRGPVRHPDPVVVVVSVVVVD